Protein AF-A0A821Q634-F1 (afdb_monomer_lite)

Radius of gyration: 17.14 Å; chains: 1; bounding box: 45×30×44 Å

Structure (mmCIF, N/CA/C/O backbone):
data_AF-A0A821Q634-F1
#
_entry.id   AF-A0A821Q634-F1
#
loop_
_atom_site.group_PDB
_atom_site.id
_atom_site.type_symbol
_atom_site.label_atom_id
_atom_site.label_alt_id
_atom_site.label_comp_id
_atom_site.label_asym_id
_atom_site.label_entity_id
_atom_site.label_seq_id
_atom_site.pdbx_PDB_ins_code
_atom_site.Cartn_x
_atom_site.Cartn_y
_atom_site.Cartn_z
_atom_site.occupancy
_atom_site.B_iso_or_equiv
_atom_site.auth_seq_id
_atom_site.auth_comp_id
_atom_site.auth_asym_id
_atom_site.auth_atom_id
_atom_site.pdbx_PDB_model_num
ATOM 1 N N . MET A 1 1 ? -29.504 -16.460 2.092 1.00 61.47 1 MET A N 1
ATOM 2 C CA . MET A 1 1 ? -28.599 -15.781 3.039 1.00 61.47 1 MET A CA 1
ATOM 3 C C . MET A 1 1 ? -29.227 -15.931 4.411 1.00 61.47 1 MET A C 1
ATOM 5 O O . MET A 1 1 ? -30.429 -15.719 4.498 1.00 61.47 1 MET A O 1
ATOM 9 N N . ASP A 1 2 ? -28.487 -16.382 5.419 1.00 85.88 2 ASP A N 1
ATOM 10 C CA . ASP A 1 2 ? -29.019 -16.545 6.777 1.00 85.88 2 ASP A CA 1
ATOM 11 C C . ASP A 1 2 ? -29.231 -15.157 7.415 1.00 85.88 2 ASP A C 1
ATOM 13 O O . ASP A 1 2 ? -28.278 -14.393 7.562 1.00 85.88 2 ASP A O 1
ATOM 17 N N . GLU A 1 3 ? -30.479 -14.809 7.750 1.00 86.69 3 GLU A N 1
ATOM 18 C CA . GLU A 1 3 ? -30.829 -13.524 8.381 1.00 86.69 3 GLU A CA 1
ATOM 19 C C . GLU A 1 3 ? -30.129 -13.324 9.728 1.00 86.69 3 GLU A C 1
ATOM 21 O O . GLU A 1 3 ? -29.834 -12.193 10.116 1.00 86.69 3 GLU A O 1
ATOM 26 N N . ARG A 1 4 ? -29.813 -14.420 10.426 1.00 85.38 4 ARG A N 1
ATOM 27 C CA . ARG A 1 4 ? -29.098 -14.390 11.701 1.00 85.38 4 ARG A CA 1
ATOM 28 C C . ARG A 1 4 ? -27.649 -13.953 11.499 1.00 85.38 4 ARG A C 1
ATOM 30 O O . ARG A 1 4 ? -27.180 -13.061 12.197 1.00 85.38 4 ARG A O 1
ATOM 37 N N . LEU A 1 5 ? -26.997 -14.493 10.471 1.00 81.38 5 LEU A N 1
ATOM 38 C CA . LEU A 1 5 ? -25.626 -14.141 10.101 1.00 81.38 5 LEU A CA 1
ATOM 39 C C . LEU A 1 5 ? -25.530 -12.676 9.640 1.00 81.38 5 LEU A C 1
ATOM 41 O O . LEU A 1 5 ? -24.604 -11.961 10.010 1.00 81.38 5 LEU A O 1
ATOM 45 N N . LEU A 1 6 ? -26.532 -12.194 8.895 1.00 80.00 6 LEU A N 1
ATOM 46 C CA . LEU A 1 6 ? -26.608 -10.789 8.481 1.00 80.00 6 LEU A CA 1
ATOM 47 C C . LEU A 1 6 ? -26.799 -9.843 9.683 1.00 80.00 6 LEU A C 1
ATOM 49 O O . LEU A 1 6 ? -26.194 -8.774 9.739 1.00 80.00 6 LEU A O 1
ATOM 53 N N . SER A 1 7 ? -27.618 -10.242 10.661 1.00 89.94 7 SER A N 1
ATOM 54 C CA . SER A 1 7 ? -27.818 -9.489 11.904 1.00 89.94 7 SER A CA 1
ATOM 55 C C . SER A 1 7 ? -26.546 -9.415 12.750 1.00 89.94 7 SER A C 1
ATOM 57 O O . SER A 1 7 ? -26.261 -8.367 13.325 1.00 89.94 7 SER A O 1
ATOM 59 N N . GLU A 1 8 ? -25.782 -10.504 12.834 1.00 89.31 8 GLU A N 1
ATOM 60 C CA . GLU A 1 8 ? -24.503 -10.551 13.552 1.00 89.31 8 GLU A CA 1
ATOM 61 C C . GLU A 1 8 ? -23.458 -9.647 12.884 1.00 89.31 8 GLU A C 1
ATOM 63 O O . GLU A 1 8 ? -22.810 -8.847 13.558 1.00 89.31 8 GLU A O 1
ATOM 68 N N . MET A 1 9 ? -23.367 -9.679 11.551 1.00 78.00 9 MET A N 1
ATOM 69 C CA . MET A 1 9 ? -22.489 -8.781 10.793 1.00 78.00 9 MET A CA 1
ATOM 70 C C . MET A 1 9 ? -22.838 -7.302 11.013 1.00 78.00 9 MET A C 1
ATOM 72 O O . MET A 1 9 ? -21.942 -6.486 11.227 1.00 78.00 9 MET A O 1
ATOM 76 N N . HIS A 1 10 ? -24.127 -6.944 11.004 1.00 85.69 10 HIS A N 1
ATOM 77 C CA . HIS A 1 10 ? -24.558 -5.573 11.296 1.00 85.69 10 HIS A CA 1
ATOM 78 C C . HIS A 1 10 ? -24.267 -5.153 12.741 1.00 85.69 10 HIS A C 1
ATOM 80 O O . HIS A 1 10 ? -23.943 -3.992 12.976 1.00 85.69 10 HIS A O 1
ATOM 86 N N . ALA A 1 11 ? -24.345 -6.072 13.706 1.00 89.62 11 ALA A N 1
ATOM 87 C CA . ALA A 1 11 ? -24.036 -5.772 15.103 1.00 89.62 11 ALA A CA 1
ATOM 88 C C . ALA A 1 11 ? -22.546 -5.450 15.317 1.00 89.62 11 ALA A C 1
ATOM 90 O O . ALA A 1 11 ? -22.223 -4.591 16.134 1.00 89.62 11 ALA A O 1
ATOM 91 N N . MET A 1 12 ? -21.652 -6.086 14.553 1.00 85.00 12 MET A N 1
ATOM 92 C CA . MET A 1 12 ? -20.204 -5.826 14.585 1.00 85.00 12 MET A CA 1
ATOM 93 C C . MET A 1 12 ? -19.789 -4.609 13.745 1.00 85.00 12 MET A C 1
ATOM 95 O O . MET A 1 12 ? -18.694 -4.071 13.905 1.00 85.00 12 MET A O 1
ATOM 99 N N . GLN A 1 13 ? -20.654 -4.151 12.838 1.00 82.06 13 GLN A N 1
ATOM 100 C CA . GLN A 1 13 ? -20.344 -3.083 11.891 1.00 82.06 13 GLN A CA 1
ATOM 101 C C . GLN A 1 13 ? -19.879 -1.768 12.551 1.00 82.06 13 GLN A C 1
ATOM 103 O O . GLN A 1 13 ? -18.922 -1.192 12.038 1.00 82.06 13 GLN A O 1
ATOM 108 N N . PRO A 1 14 ? -20.473 -1.262 13.654 1.00 81.00 14 PRO A N 1
ATOM 109 C CA . PRO A 1 14 ? -20.031 -0.008 14.268 1.00 81.00 14 PRO A CA 1
ATOM 110 C C . PRO A 1 14 ? -18.607 -0.082 14.827 1.00 81.00 14 PRO A C 1
ATOM 112 O O . PRO A 1 14 ? -17.837 0.860 14.663 1.00 81.00 14 PRO A O 1
ATOM 115 N N . GLU A 1 15 ? -18.251 -1.209 15.441 1.00 80.75 15 GLU A N 1
ATOM 116 C CA . GLU A 1 15 ? -16.917 -1.463 15.988 1.00 80.75 15 GLU A CA 1
ATOM 117 C C . GLU A 1 15 ? -15.889 -1.606 14.864 1.00 80.75 15 GLU A C 1
ATOM 119 O O . GLU A 1 15 ? -14.877 -0.910 14.864 1.00 80.75 15 GLU A O 1
ATOM 124 N N . LEU A 1 16 ? -16.196 -2.407 13.838 1.00 75.56 16 LEU A N 1
ATOM 125 C CA . LEU A 1 16 ? -15.345 -2.547 12.654 1.00 75.56 16 LEU A CA 1
ATOM 126 C C . LEU A 1 16 ? -15.159 -1.212 11.918 1.00 75.56 16 LEU A C 1
ATOM 128 O O . LEU A 1 16 ? -14.085 -0.945 11.388 1.00 75.56 16 LEU A O 1
ATOM 132 N N . VAL A 1 17 ? -16.182 -0.352 11.894 1.00 68.62 17 VAL A N 1
ATOM 133 C CA . VAL A 1 17 ? -16.089 1.006 11.337 1.00 68.62 17 VAL A CA 1
ATOM 134 C C . VAL A 1 17 ? -15.208 1.908 12.203 1.00 68.62 17 VAL A C 1
ATOM 136 O O . VAL A 1 17 ? -14.432 2.677 11.642 1.00 68.62 17 VAL A O 1
ATOM 139 N N . ALA A 1 18 ? -15.306 1.826 13.532 1.00 72.38 18 ALA A N 1
ATOM 140 C CA . ALA A 1 18 ? -14.478 2.610 14.448 1.00 72.38 18 ALA A CA 1
ATOM 141 C C . ALA A 1 18 ? -12.998 2.219 14.342 1.00 72.38 18 ALA A C 1
ATOM 143 O O . ALA A 1 18 ? -12.171 3.078 14.057 1.00 72.38 18 ALA A O 1
ATOM 144 N N . ILE A 1 19 ? -12.709 0.919 14.434 1.00 65.75 19 ILE A N 1
ATOM 145 C CA . ILE A 1 19 ? -11.403 0.309 14.155 1.00 65.75 19 ILE A CA 1
ATOM 146 C C . ILE A 1 19 ? -10.861 0.797 12.814 1.00 65.75 19 ILE A C 1
ATOM 148 O O . ILE A 1 19 ? -9.735 1.255 12.704 1.00 65.75 19 ILE A O 1
ATOM 152 N N . ARG A 1 20 ? -11.683 0.737 11.765 1.00 66.19 20 ARG A N 1
ATOM 153 C CA . ARG A 1 20 ? -11.275 1.149 10.424 1.00 66.19 20 ARG A CA 1
ATOM 154 C C . ARG A 1 20 ? -10.953 2.642 10.343 1.00 66.19 20 ARG A C 1
ATOM 156 O O . ARG A 1 20 ? -10.087 3.017 9.562 1.00 66.19 20 ARG A O 1
ATOM 163 N N . HIS A 1 21 ? -11.687 3.508 11.035 1.00 65.12 21 HIS A N 1
ATOM 164 C CA . HIS A 1 21 ? -11.383 4.940 11.034 1.00 65.12 21 HIS A CA 1
ATOM 165 C C . HIS A 1 21 ? -10.087 5.249 11.779 1.00 65.12 21 HIS A C 1
ATOM 167 O O . HIS A 1 21 ? -9.363 6.130 11.328 1.00 65.12 21 HIS A O 1
ATOM 173 N N . ASP A 1 22 ? -9.799 4.509 12.847 1.00 66.56 22 ASP A N 1
ATOM 174 C CA . ASP A 1 22 ? -8.537 4.587 13.587 1.00 66.56 22 ASP A CA 1
ATOM 175 C C . ASP A 1 22 ? -7.369 4.158 12.678 1.00 66.56 22 ASP A C 1
ATOM 177 O O . ASP A 1 22 ? -6.499 4.973 12.366 1.00 66.56 22 ASP A O 1
ATOM 181 N N . ILE A 1 23 ? -7.501 2.982 12.037 1.00 63.81 23 ILE A N 1
ATOM 182 C CA . ILE A 1 23 ? -6.557 2.428 11.045 1.00 63.81 23 ILE A CA 1
ATOM 183 C C . ILE A 1 23 ? -6.155 3.453 9.976 1.00 63.81 23 ILE A C 1
ATOM 185 O O . ILE A 1 23 ? -4.998 3.534 9.564 1.00 63.81 23 ILE A O 1
ATOM 189 N N . HIS A 1 24 ? -7.122 4.216 9.469 1.00 63.59 24 HIS A N 1
ATOM 190 C CA . HIS A 1 24 ? -6.901 5.150 8.367 1.00 63.59 24 HIS A CA 1
ATOM 191 C C . HIS A 1 24 ? -6.559 6.573 8.806 1.00 63.59 24 HIS A C 1
ATOM 193 O O . HIS A 1 24 ? -6.277 7.404 7.942 1.00 63.59 24 HIS A O 1
ATOM 199 N N . ALA A 1 25 ? -6.584 6.878 10.104 1.00 68.19 25 ALA A N 1
ATOM 200 C CA . ALA A 1 25 ? -6.185 8.190 10.590 1.00 68.19 25 ALA A CA 1
ATOM 201 C C . ALA A 1 25 ? -4.670 8.404 10.454 1.00 68.19 25 ALA A C 1
ATOM 203 O O . ALA A 1 25 ? -4.246 9.544 10.259 1.00 68.19 25 ALA A O 1
ATOM 204 N N . HIS A 1 26 ? -3.877 7.323 10.518 1.00 69.81 26 HIS A N 1
ATOM 205 C CA . HIS A 1 26 ? -2.411 7.384 10.545 1.00 69.81 26 HIS A CA 1
ATOM 206 C C . HIS A 1 26 ? -1.689 6.265 9.755 1.00 69.81 26 HIS A C 1
ATOM 208 O O . HIS A 1 26 ? -0.736 5.664 10.264 1.00 69.81 26 HIS A O 1
ATOM 214 N N . PRO A 1 27 ? -2.080 5.967 8.502 1.00 69.19 27 PRO A N 1
ATOM 215 C CA . PRO A 1 27 ? -1.488 4.878 7.720 1.00 69.19 27 PRO A CA 1
ATOM 216 C C . PRO A 1 27 ? 0.024 5.054 7.492 1.00 69.19 27 PRO A C 1
ATOM 218 O O . PRO A 1 27 ? 0.764 4.076 7.394 1.00 69.19 27 PRO A O 1
ATOM 221 N N . GLU A 1 28 ? 0.519 6.290 7.464 1.00 72.38 28 GLU A N 1
ATOM 222 C CA . GLU A 1 28 ? 1.940 6.590 7.368 1.00 72.38 28 GLU A CA 1
ATOM 223 C C . GLU A 1 28 ? 2.737 6.136 8.597 1.00 72.38 28 GLU A C 1
ATOM 225 O O . GLU A 1 28 ? 3.903 5.796 8.437 1.00 72.38 28 GLU A O 1
ATOM 230 N N . LEU A 1 29 ? 2.155 6.073 9.801 1.00 74.69 29 LEU A N 1
ATOM 231 C CA . LEU A 1 29 ? 2.889 5.669 11.008 1.00 74.69 29 LEU A CA 1
ATOM 232 C C . LEU A 1 29 ? 3.256 4.182 10.975 1.00 74.69 29 LEU A C 1
ATOM 234 O O . LEU A 1 29 ? 4.418 3.838 11.190 1.00 74.69 29 LEU A O 1
ATOM 238 N N . ALA A 1 30 ? 2.310 3.310 10.618 1.00 80.00 30 ALA A N 1
ATOM 239 C CA . ALA A 1 30 ? 2.582 1.884 10.431 1.00 80.00 30 ALA A CA 1
ATOM 240 C C . ALA A 1 30 ? 3.655 1.645 9.354 1.00 80.00 30 ALA A C 1
ATOM 242 O O . ALA A 1 30 ? 4.545 0.811 9.522 1.00 80.00 30 ALA A O 1
ATOM 243 N N . MET A 1 31 ? 3.622 2.427 8.272 1.00 81.50 31 MET A N 1
ATOM 244 C CA . MET A 1 31 ? 4.624 2.367 7.207 1.00 81.50 31 MET A CA 1
ATOM 245 C C . MET A 1 31 ? 6.001 2.862 7.689 1.00 81.50 31 MET A C 1
ATOM 247 O O . MET A 1 31 ? 7.020 2.244 7.387 1.00 81.50 31 MET A O 1
ATOM 251 N N . GLN A 1 32 ? 6.047 3.946 8.470 1.00 84.12 32 GLN A N 1
ATOM 252 C CA . GLN A 1 32 ? 7.282 4.515 9.021 1.00 84.12 32 GLN A CA 1
ATOM 253 C C . GLN A 1 32 ? 7.954 3.583 10.031 1.00 84.12 32 GLN A C 1
ATOM 255 O O . GLN A 1 32 ? 9.180 3.539 10.079 1.00 84.12 32 GLN A O 1
ATOM 260 N N . GLU A 1 33 ? 7.194 2.823 10.819 1.00 80.50 33 GLU A N 1
ATOM 261 C CA . GLU A 1 33 ? 7.766 1.826 11.732 1.00 80.50 33 GLU A CA 1
ATOM 262 C C . GLU A 1 33 ? 8.438 0.668 10.988 1.00 80.50 33 GLU A C 1
ATOM 264 O O . GLU A 1 33 ? 9.483 0.180 11.415 1.00 80.50 33 GLU A O 1
ATOM 269 N N . VAL A 1 34 ? 7.853 0.242 9.866 1.00 84.88 34 VAL A N 1
ATOM 270 C CA . VAL A 1 34 ? 8.358 -0.889 9.076 1.00 84.88 34 VAL A CA 1
ATOM 271 C C . VAL A 1 34 ? 9.513 -0.466 8.167 1.00 84.88 34 VAL A C 1
ATOM 273 O O . VAL A 1 34 ? 10.465 -1.226 7.994 1.00 84.88 34 VAL A O 1
ATOM 276 N N . LEU A 1 35 ? 9.435 0.730 7.576 1.00 85.81 35 LEU A N 1
ATOM 277 C CA . LEU A 1 35 ? 10.361 1.183 6.532 1.00 85.81 35 LEU A CA 1
ATOM 278 C C . LEU A 1 35 ? 11.350 2.250 6.991 1.00 85.81 35 LEU A C 1
ATOM 280 O O . LEU A 1 35 ? 12.326 2.487 6.291 1.00 85.81 35 LEU A O 1
ATOM 284 N N . GLY A 1 36 ? 11.129 2.898 8.131 1.00 88.25 36 GLY A N 1
ATOM 285 C CA . GLY A 1 36 ? 11.825 4.133 8.483 1.00 88.25 36 GLY A CA 1
ATOM 286 C C . GLY A 1 36 ? 11.192 5.349 7.803 1.00 88.25 36 GLY A C 1
ATOM 287 O O . GLY A 1 36 ? 10.672 5.286 6.686 1.00 88.25 36 GLY A O 1
ATOM 288 N N . LYS A 1 37 ? 11.221 6.492 8.492 1.00 87.06 37 LYS A N 1
ATOM 289 C CA . LYS A 1 37 ? 10.537 7.719 8.057 1.00 87.06 37 LYS A CA 1
ATOM 290 C C . LYS A 1 37 ? 11.037 8.256 6.720 1.00 87.06 37 LYS A C 1
ATOM 292 O O . LYS A 1 37 ? 10.272 8.831 5.956 1.00 87.06 37 LYS A O 1
ATOM 297 N N . GLU A 1 38 ? 12.314 8.072 6.443 1.00 90.75 38 GLU A N 1
ATOM 298 C CA . GLU A 1 38 ? 12.985 8.477 5.215 1.00 90.75 38 GLU A CA 1
ATOM 299 C C . GLU A 1 38 ? 12.528 7.701 3.973 1.00 90.75 38 GLU A C 1
ATOM 301 O O . GLU A 1 38 ? 12.717 8.188 2.861 1.00 90.75 38 GLU A O 1
ATOM 306 N N . ASN A 1 39 ? 11.909 6.531 4.156 1.00 89.19 39 ASN A N 1
ATOM 307 C CA . ASN A 1 39 ? 11.438 5.664 3.075 1.00 89.19 39 ASN A CA 1
ATOM 308 C C . ASN A 1 39 ? 9.922 5.780 2.836 1.00 89.19 39 ASN A C 1
ATOM 310 O O . ASN A 1 39 ? 9.356 4.999 2.071 1.00 89.19 39 ASN A O 1
ATOM 314 N N . VAL A 1 40 ? 9.262 6.752 3.477 1.00 89.00 40 VAL A N 1
ATOM 315 C CA . VAL A 1 40 ? 7.827 7.018 3.332 1.00 89.00 40 VAL A CA 1
ATOM 316 C C . VAL A 1 40 ? 7.620 8.432 2.802 1.00 89.00 40 VAL A C 1
ATOM 318 O O . VAL A 1 40 ? 7.947 9.414 3.468 1.00 89.00 40 VAL A O 1
ATOM 321 N N . ASP A 1 41 ? 7.033 8.537 1.611 1.00 86.88 41 ASP A N 1
ATOM 322 C CA . ASP A 1 41 ? 6.574 9.808 1.054 1.00 86.88 41 ASP A CA 1
ATOM 323 C C . ASP A 1 41 ? 5.074 9.970 1.321 1.00 86.88 41 ASP A C 1
ATOM 325 O O . ASP A 1 41 ? 4.247 9.231 0.787 1.00 86.88 41 ASP A O 1
ATOM 329 N N . GLY A 1 42 ? 4.720 10.939 2.168 1.00 81.12 42 GLY A N 1
ATOM 330 C CA . GLY A 1 42 ? 3.325 11.269 2.472 1.00 81.12 42 GLY A CA 1
ATOM 331 C C . GLY A 1 42 ? 2.602 11.992 1.330 1.00 81.12 42 GLY A C 1
ATOM 332 O O . GLY A 1 42 ? 1.407 12.263 1.437 1.00 81.12 42 GLY A O 1
ATOM 333 N N . TYR A 1 43 ? 3.304 12.333 0.248 1.00 81.56 43 TYR A N 1
ATOM 334 C CA . TYR A 1 43 ? 2.736 12.981 -0.921 1.00 81.56 43 TYR A CA 1
ATOM 335 C C . TYR A 1 43 ? 2.812 12.069 -2.147 1.00 81.56 43 TYR A C 1
ATOM 337 O O . TYR A 1 43 ? 3.844 11.925 -2.797 1.00 81.56 43 TYR A O 1
ATOM 345 N N . ILE A 1 44 ? 1.667 11.514 -2.539 1.00 74.56 44 ILE A N 1
ATOM 346 C CA . ILE A 1 44 ? 1.532 10.847 -3.834 1.00 74.56 44 ILE A CA 1
ATOM 347 C C . ILE A 1 44 ? 1.049 11.880 -4.850 1.00 74.56 44 ILE A C 1
ATOM 349 O O . ILE A 1 44 ? -0.015 12.485 -4.693 1.00 74.56 44 ILE A O 1
ATOM 353 N N . LYS A 1 45 ? 1.820 12.078 -5.927 1.00 80.00 45 LYS A N 1
ATOM 354 C CA . LYS A 1 45 ? 1.377 12.903 -7.057 1.00 80.00 45 LYS A CA 1
ATOM 355 C C . LYS A 1 45 ? 0.057 12.335 -7.602 1.00 80.00 45 LYS A C 1
ATOM 357 O O . LYS A 1 45 ? 0.038 11.153 -7.948 1.00 80.00 45 LYS A O 1
ATOM 362 N N . PRO A 1 46 ? -1.006 13.149 -7.761 1.00 80.38 46 PRO A N 1
ATOM 363 C CA . PRO A 1 46 ? -2.266 12.674 -8.316 1.00 80.38 46 PRO A CA 1
ATOM 364 C C . PRO A 1 46 ? -2.063 11.982 -9.666 1.00 80.38 46 PRO A C 1
ATOM 366 O O . PRO A 1 46 ? -1.430 12.529 -10.576 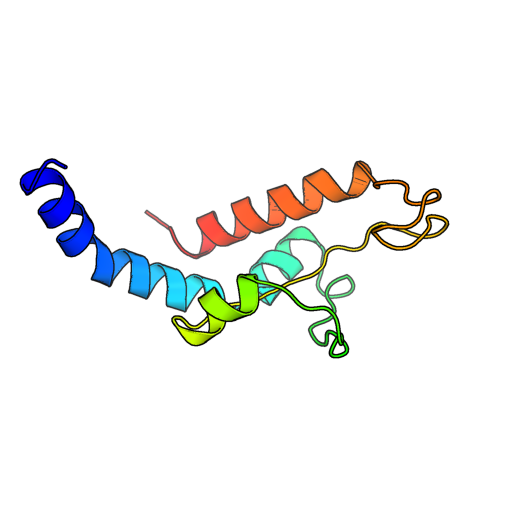1.00 80.38 46 PRO A O 1
ATOM 369 N N . LEU A 1 47 ? -2.596 10.770 -9.774 1.00 80.31 47 LEU A N 1
ATOM 370 C CA . LEU A 1 47 ? -2.575 9.968 -10.989 1.00 80.31 47 LEU A CA 1
ATOM 371 C C . LEU A 1 47 ? -3.898 10.155 -11.730 1.00 80.31 47 LEU A C 1
ATOM 373 O O . LEU A 1 47 ? -4.952 10.295 -11.121 1.00 80.31 47 LEU A O 1
ATOM 377 N N . THR A 1 48 ? -3.850 10.124 -13.058 1.00 83.19 48 THR A N 1
ATOM 378 C CA . THR A 1 48 ? -5.052 10.121 -13.908 1.00 83.19 48 THR A CA 1
ATOM 379 C C . THR A 1 48 ? -5.541 8.702 -14.210 1.00 83.19 48 THR A C 1
ATOM 381 O O . THR A 1 48 ? -6.321 8.507 -15.139 1.00 83.19 48 THR A O 1
ATOM 384 N N . ALA A 1 49 ? -5.022 7.699 -13.497 1.00 80.00 49 ALA A N 1
ATOM 385 C CA . ALA A 1 49 ? -5.472 6.320 -13.617 1.00 80.00 49 ALA A CA 1
ATOM 386 C C . ALA A 1 49 ? -6.867 6.183 -12.991 1.00 80.00 49 ALA A C 1
ATOM 388 O O . ALA A 1 49 ? -7.133 6.766 -11.942 1.00 80.00 49 ALA A O 1
ATOM 389 N N . GLY A 1 50 ? -7.752 5.425 -13.641 1.00 84.06 50 GLY A N 1
ATOM 390 C CA . GLY A 1 50 ? -8.998 4.992 -13.016 1.00 84.06 50 GLY A CA 1
ATOM 391 C C . GLY A 1 50 ? -8.696 3.848 -12.054 1.00 84.06 50 GLY A C 1
ATOM 392 O O . GLY A 1 50 ? -8.120 2.850 -12.475 1.00 84.06 50 GLY A O 1
ATOM 393 N N . GLU A 1 51 ? -9.060 4.015 -10.788 1.00 88.56 51 GLU A N 1
ATOM 394 C CA . GLU A 1 51 ? -8.836 3.051 -9.709 1.00 88.56 51 GLU A CA 1
ATOM 395 C C . GLU A 1 51 ? -10.175 2.820 -9.003 1.00 88.56 51 GLU A C 1
ATOM 397 O O . GLU A 1 51 ? -10.792 3.774 -8.524 1.00 88.56 51 GLU A O 1
ATOM 402 N N . ASP A 1 52 ? -10.65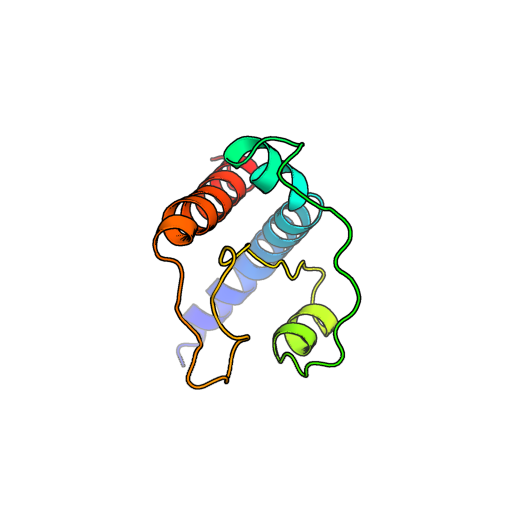8 1.578 -8.982 1.00 92.38 52 ASP A N 1
ATOM 403 C CA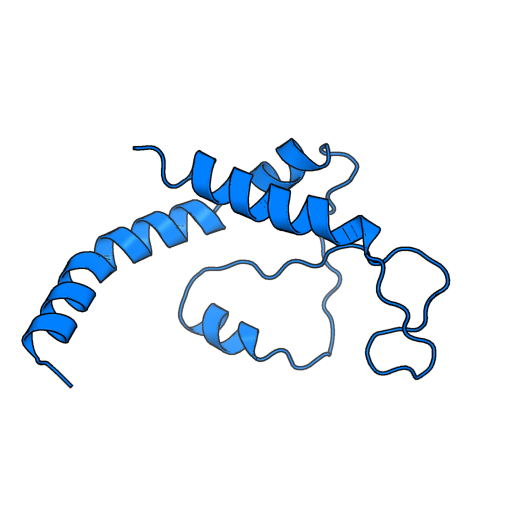 . ASP A 1 52 ? -11.984 1.262 -8.444 1.00 92.38 52 ASP A CA 1
ATOM 404 C C . ASP A 1 52 ? -12.021 1.321 -6.911 1.00 92.38 52 ASP A C 1
ATOM 406 O O . ASP A 1 52 ? -13.088 1.548 -6.334 1.00 92.38 52 ASP A O 1
ATOM 410 N N . PHE A 1 53 ? -10.855 1.280 -6.253 1.00 89.06 53 PHE A N 1
ATOM 411 C CA . PHE A 1 53 ? -10.726 1.592 -4.832 1.00 89.06 53 PHE A CA 1
ATOM 412 C C . PHE A 1 53 ? -11.249 2.998 -4.487 1.00 89.06 53 PHE A C 1
ATOM 414 O O . PHE A 1 53 ? -11.687 3.233 -3.360 1.00 89.06 53 PHE A O 1
ATOM 421 N N . ALA A 1 54 ? -11.285 3.927 -5.453 1.00 87.88 54 ALA A N 1
ATOM 422 C CA . ALA A 1 54 ? -11.879 5.248 -5.257 1.00 87.88 54 ALA A CA 1
ATOM 423 C C . ALA A 1 54 ? -13.348 5.169 -4.807 1.00 87.88 54 ALA A C 1
ATOM 425 O O . ALA A 1 54 ? -13.740 5.925 -3.923 1.00 87.88 54 ALA A O 1
ATOM 426 N N . TYR A 1 55 ? -14.131 4.206 -5.309 1.00 90.50 55 TYR A N 1
ATOM 427 C CA . TYR A 1 55 ? -15.520 4.013 -4.873 1.00 90.50 55 TYR A CA 1
ATOM 428 C C . TYR A 1 55 ? -15.622 3.589 -3.402 1.00 90.50 55 TYR A C 1
ATOM 430 O O . TYR A 1 55 ? -16.560 3.960 -2.703 1.00 90.50 55 TYR A O 1
ATOM 438 N N . PHE A 1 56 ? -14.636 2.851 -2.889 1.00 89.19 56 PHE A N 1
ATOM 439 C CA . PHE A 1 56 ? -14.583 2.515 -1.465 1.00 89.19 56 PHE A CA 1
ATOM 440 C C . PHE A 1 56 ? -14.262 3.750 -0.617 1.00 89.19 56 PHE A C 1
ATOM 442 O O . PHE A 1 56 ? -14.789 3.888 0.489 1.00 89.19 56 PHE A O 1
ATOM 449 N N . LEU A 1 57 ? -13.416 4.645 -1.136 1.00 85.88 57 LEU A N 1
ATOM 450 C CA . LEU A 1 57 ? -13.050 5.900 -0.479 1.00 85.88 57 LEU A CA 1
ATOM 451 C C . LEU A 1 57 ? -14.171 6.949 -0.515 1.00 85.88 57 LEU A C 1
ATOM 453 O O . LEU A 1 57 ? -14.235 7.776 0.393 1.00 85.88 57 LEU A O 1
ATOM 457 N N . GLU A 1 58 ? -15.070 6.896 -1.502 1.00 87.06 58 GLU A N 1
ATOM 458 C CA . GLU A 1 58 ? -16.299 7.705 -1.529 1.00 87.06 58 GLU A CA 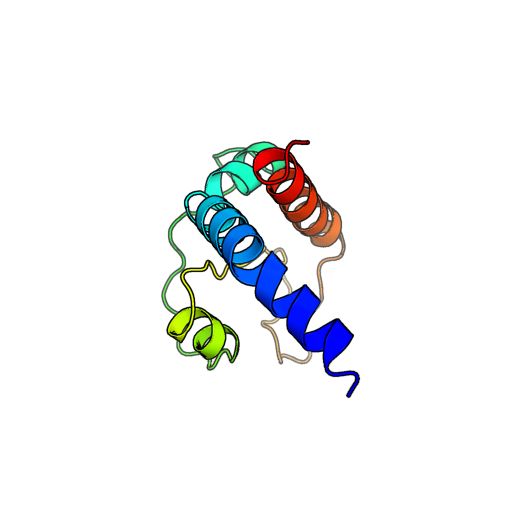1
ATOM 459 C C . GLU A 1 58 ? -17.239 7.344 -0.372 1.00 87.06 58 GLU A C 1
ATOM 461 O O . GLU A 1 58 ? -17.796 8.224 0.284 1.00 87.06 58 GLU A O 1
ATOM 466 N N . GLU A 1 59 ? -17.379 6.051 -0.081 1.00 89.00 59 GLU A N 1
ATOM 467 C CA . GLU A 1 59 ? -18.284 5.570 0.964 1.00 89.00 59 GLU A CA 1
ATOM 468 C C . GLU A 1 59 ? -17.695 5.703 2.367 1.00 89.00 59 GLU A C 1
ATOM 470 O O . GLU A 1 59 ? -18.419 5.808 3.367 1.00 89.00 59 GLU A O 1
ATOM 475 N N . LYS A 1 60 ? -16.368 5.610 2.477 1.00 81.88 60 LYS A N 1
ATOM 476 C CA . LYS A 1 60 ? -15.721 5.402 3.761 1.00 81.88 60 LYS A CA 1
ATOM 477 C C . LYS A 1 60 ? -14.303 6.008 3.814 1.00 81.88 60 LYS A C 1
ATOM 479 O O . LYS A 1 60 ? -13.463 5.626 3.002 1.00 81.88 60 LYS A O 1
ATOM 484 N N . PRO A 1 61 ? -13.945 6.802 4.850 1.00 80.06 61 PRO A N 1
ATOM 485 C CA . PRO A 1 61 ? -12.600 7.373 5.017 1.00 80.06 61 PRO A CA 1
ATOM 486 C C . PRO A 1 61 ? -11.514 6.304 4.967 1.00 80.06 61 PRO A C 1
ATOM 488 O O . PRO A 1 61 ? -11.564 5.364 5.754 1.00 80.06 61 PRO A O 1
ATOM 491 N N . GLY A 1 62 ? -10.574 6.405 4.040 1.00 82.12 62 GLY A N 1
ATOM 492 C CA . GLY A 1 62 ? -9.532 5.405 3.855 1.00 82.12 62 GLY A CA 1
ATOM 493 C C . GLY A 1 62 ? -8.292 5.995 3.209 1.00 82.12 62 GLY A C 1
ATOM 494 O O . GLY A 1 62 ? -8.266 7.179 2.875 1.00 82.12 62 GLY A O 1
ATOM 495 N N . ALA A 1 63 ? -7.281 5.158 3.011 1.00 84.50 63 ALA A N 1
ATOM 496 C CA . ALA A 1 63 ? -6.048 5.548 2.349 1.00 84.50 63 ALA A CA 1
ATOM 497 C C . ALA A 1 63 ? -5.732 4.582 1.210 1.00 84.50 63 ALA A C 1
ATOM 499 O O . ALA A 1 63 ? -5.886 3.370 1.349 1.00 84.50 63 ALA A O 1
ATOM 500 N N . TYR A 1 64 ? -5.282 5.135 0.088 1.00 85.31 64 TYR A N 1
ATOM 501 C CA . TYR A 1 64 ? -4.705 4.375 -1.012 1.00 85.31 64 TYR A CA 1
ATOM 502 C C . TYR A 1 64 ? -3.220 4.701 -1.081 1.00 85.31 64 TYR A C 1
ATOM 504 O O . TYR A 1 64 ? -2.841 5.872 -1.134 1.00 85.31 64 TYR A O 1
ATOM 512 N N . MET A 1 65 ? -2.382 3.671 -1.061 1.00 86.50 65 MET A N 1
ATOM 513 C CA . MET A 1 65 ? -0.937 3.824 -0.964 1.00 86.50 65 MET A CA 1
ATOM 514 C C . MET A 1 65 ? -0.233 2.981 -2.016 1.00 86.50 65 MET A C 1
ATOM 516 O O . MET A 1 65 ? -0.646 1.863 -2.316 1.00 86.50 65 MET A O 1
ATOM 520 N N . GLY A 1 66 ? 0.856 3.524 -2.553 1.00 88.88 66 GLY A N 1
ATOM 521 C CA . GLY A 1 66 ? 1.754 2.798 -3.442 1.00 88.88 66 GLY A CA 1
ATOM 522 C C . GLY A 1 66 ? 2.940 2.211 -2.684 1.00 88.88 66 GLY A C 1
ATOM 523 O O . GLY A 1 66 ? 3.406 2.782 -1.700 1.00 88.88 66 GLY A O 1
ATOM 524 N N . ILE A 1 67 ? 3.470 1.103 -3.196 1.00 90.00 67 ILE A N 1
ATOM 525 C CA . ILE A 1 67 ? 4.775 0.569 -2.807 1.00 90.00 67 ILE A CA 1
ATOM 526 C C . ILE A 1 67 ? 5.733 0.664 -3.994 1.00 90.00 67 ILE A C 1
ATOM 528 O O . ILE A 1 67 ? 5.360 0.407 -5.140 1.00 90.00 67 ILE A O 1
ATOM 532 N N . GLY A 1 68 ? 6.976 1.065 -3.729 1.00 89.75 68 GLY A N 1
ATOM 533 C CA . GLY A 1 68 ? 7.999 1.146 -4.764 1.00 89.75 68 GLY A CA 1
ATOM 534 C C . GLY A 1 68 ? 8.319 -0.234 -5.344 1.00 89.75 68 GLY A C 1
ATOM 535 O O . GLY A 1 68 ? 8.713 -1.139 -4.617 1.00 89.75 68 GLY A O 1
ATOM 536 N N . ASN A 1 69 ? 8.220 -0.377 -6.668 1.00 92.31 69 ASN A N 1
ATOM 537 C CA . ASN A 1 69 ? 8.561 -1.609 -7.393 1.00 92.31 69 ASN A CA 1
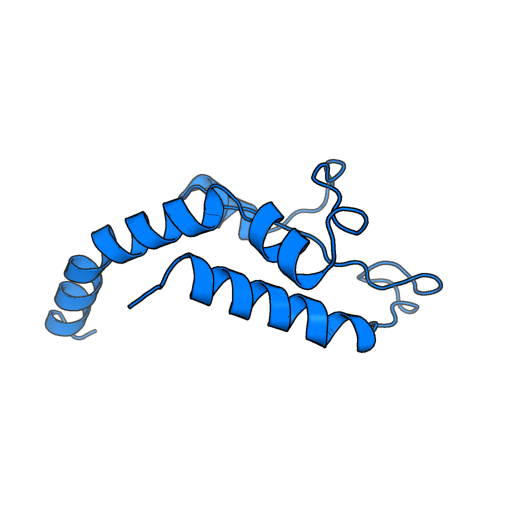ATOM 538 C C . ASN A 1 69 ? 10.025 -1.620 -7.900 1.00 92.31 69 ASN A C 1
ATOM 540 O O . ASN A 1 69 ? 10.392 -2.411 -8.761 1.00 92.31 69 ASN A O 1
ATOM 544 N N . GLY A 1 70 ? 10.879 -0.728 -7.389 1.00 89.19 70 GLY A N 1
ATOM 545 C CA . GLY A 1 70 ? 12.268 -0.587 -7.836 1.00 89.19 70 GLY A CA 1
ATOM 546 C C . GLY A 1 70 ? 12.431 0.138 -9.180 1.00 89.19 70 GLY A C 1
ATOM 547 O O . GLY A 1 70 ? 11.488 0.704 -9.734 1.00 89.19 70 GLY A O 1
ATOM 548 N N . ILE A 1 71 ? 13.667 0.156 -9.682 1.00 87.69 71 ILE A N 1
ATOM 549 C CA . ILE A 1 71 ? 14.061 0.818 -10.935 1.00 87.69 71 ILE A CA 1
ATOM 550 C C . ILE A 1 71 ? 14.367 -0.216 -12.027 1.00 87.69 71 ILE A C 1
ATOM 552 O O . ILE A 1 71 ? 14.813 -1.320 -11.735 1.00 87.69 71 ILE A O 1
ATOM 556 N N . GLY A 1 72 ? 14.179 0.155 -13.296 1.00 82.88 72 GLY A N 1
ATOM 557 C CA . GLY A 1 72 ? 14.598 -0.660 -14.448 1.00 82.88 72 GLY A CA 1
ATOM 558 C C . GLY A 1 72 ? 13.515 -1.541 -15.084 1.00 82.88 72 GLY A C 1
ATOM 559 O O . GLY A 1 72 ? 13.758 -2.094 -16.154 1.00 82.88 72 GLY A O 1
ATOM 560 N N . GLY A 1 73 ? 12.321 -1.629 -14.491 1.00 86.00 73 GLY A N 1
ATOM 561 C CA . GLY A 1 73 ? 11.135 -2.235 -15.109 1.00 86.00 73 GLY A CA 1
ATOM 562 C C . GLY A 1 73 ? 10.269 -1.220 -15.865 1.00 86.00 73 GLY A C 1
ATOM 563 O O . GLY A 1 73 ? 10.337 -0.014 -15.621 1.00 86.00 73 GLY A O 1
ATOM 564 N N . GLY A 1 74 ? 9.433 -1.707 -16.786 1.00 88.94 74 GLY A N 1
ATOM 565 C CA . GLY A 1 74 ? 8.345 -0.911 -17.361 1.00 88.94 74 GLY A CA 1
ATOM 566 C C . GLY A 1 74 ? 7.254 -0.600 -16.331 1.00 88.94 74 GLY A C 1
ATOM 567 O O . GLY A 1 74 ? 7.178 -1.238 -15.285 1.00 88.94 74 GLY A O 1
ATOM 568 N N . SER A 1 75 ? 6.386 0.369 -16.629 1.00 88.94 75 SER A N 1
ATOM 569 C CA . SER A 1 75 ? 5.181 0.623 -15.827 1.00 88.94 75 SER A CA 1
ATOM 570 C C . SER A 1 75 ? 4.217 -0.565 -15.873 1.00 88.94 75 SER A C 1
ATOM 572 O O . SER A 1 75 ? 4.279 -1.383 -16.794 1.00 88.94 75 SER A O 1
ATOM 574 N N . ALA A 1 76 ? 3.286 -0.633 -14.917 1.00 88.44 76 ALA A N 1
ATOM 575 C CA . ALA A 1 76 ? 2.164 -1.564 -15.000 1.00 88.44 76 ALA A CA 1
ATOM 576 C C . ALA A 1 76 ? 1.504 -1.481 -16.392 1.00 88.44 76 ALA A C 1
ATOM 578 O O . ALA A 1 76 ? 1.409 -0.400 -16.975 1.00 88.44 76 ALA A O 1
ATOM 579 N N . HIS A 1 77 ? 1.087 -2.632 -16.926 1.00 91.19 77 HIS A N 1
ATOM 580 C CA . HIS A 1 77 ? 0.570 -2.830 -18.293 1.00 91.19 77 HIS A CA 1
ATOM 581 C C . HIS A 1 77 ? 1.597 -2.807 -19.437 1.00 91.19 77 HIS A C 1
ATOM 583 O O . HIS A 1 77 ? 1.236 -3.131 -20.569 1.00 91.19 77 HIS A O 1
ATOM 589 N N . ALA A 1 78 ? 2.870 -2.490 -19.188 1.00 94.06 78 ALA A N 1
ATOM 590 C CA . ALA A 1 78 ? 3.910 -2.651 -20.201 1.00 94.06 78 ALA A CA 1
ATOM 591 C C . ALA A 1 78 ? 4.349 -4.127 -20.319 1.00 94.06 78 ALA A C 1
ATOM 593 O O . ALA A 1 78 ? 4.455 -4.812 -19.303 1.00 94.06 78 ALA A O 1
ATOM 594 N N . PRO A 1 79 ? 4.712 -4.625 -21.520 1.00 96.38 79 PRO A N 1
ATOM 595 C CA . PRO A 1 79 ? 5.298 -5.964 -21.676 1.00 96.38 79 PRO A CA 1
ATOM 596 C C . PRO A 1 79 ? 6.680 -6.090 -21.015 1.00 96.38 79 PRO A C 1
ATOM 598 O O . PRO A 1 79 ? 7.181 -7.192 -20.824 1.00 96.38 79 PRO A O 1
ATOM 601 N N . THR A 1 80 ? 7.301 -4.958 -20.682 1.00 95.81 80 THR A N 1
ATOM 602 C CA . THR A 1 80 ? 8.560 -4.862 -19.937 1.00 95.81 80 THR A CA 1
ATOM 603 C C . THR A 1 80 ? 8.346 -4.711 -18.430 1.00 95.81 80 THR A C 1
ATOM 605 O O . THR A 1 80 ? 9.311 -4.463 -17.707 1.00 95.81 80 THR A O 1
ATOM 608 N N . PHE A 1 81 ? 7.104 -4.803 -17.939 1.00 95.12 81 PHE A N 1
ATOM 609 C CA . PHE A 1 81 ? 6.831 -4.805 -16.506 1.00 95.12 81 PHE A CA 1
ATOM 610 C C . PHE A 1 81 ? 7.471 -6.033 -15.857 1.00 95.12 81 PHE A C 1
ATOM 612 O O . PHE A 1 81 ? 7.263 -7.164 -16.296 1.00 95.12 81 PHE A O 1
ATOM 619 N N . ILE A 1 82 ? 8.239 -5.795 -14.799 1.00 93.69 82 ILE A N 1
ATOM 620 C CA . ILE A 1 82 ? 8.851 -6.831 -13.971 1.00 93.69 82 ILE A CA 1
ATOM 621 C C . ILE A 1 82 ? 8.457 -6.508 -12.537 1.00 93.69 82 ILE A C 1
ATOM 623 O O . ILE A 1 82 ? 8.748 -5.416 -12.049 1.00 93.69 82 ILE A O 1
ATOM 627 N N . PHE A 1 83 ? 7.763 -7.435 -11.884 1.00 93.75 83 PHE A N 1
ATOM 628 C CA . PHE A 1 83 ? 7.395 -7.287 -10.482 1.00 93.75 83 PHE A CA 1
ATOM 629 C C . PHE A 1 83 ? 8.630 -7.484 -9.598 1.00 93.75 83 PHE A C 1
ATOM 631 O O . PHE A 1 83 ? 9.415 -8.401 -9.834 1.00 93.75 83 PHE A O 1
ATOM 638 N N . ASN A 1 84 ? 8.810 -6.624 -8.598 1.00 94.62 84 ASN A N 1
ATOM 639 C CA . ASN A 1 84 ? 9.904 -6.750 -7.647 1.00 94.62 84 ASN A CA 1
ATOM 640 C C . ASN A 1 84 ? 9.458 -7.554 -6.420 1.00 94.62 84 ASN A C 1
ATOM 642 O O . ASN A 1 84 ? 8.878 -6.991 -5.495 1.00 94.62 84 ASN A O 1
ATOM 646 N N . ASP A 1 85 ? 9.773 -8.848 -6.368 1.00 95.19 85 ASP A N 1
ATOM 647 C CA . ASP A 1 85 ? 9.424 -9.700 -5.221 1.00 95.19 85 ASP A CA 1
ATOM 648 C C . ASP A 1 85 ? 10.040 -9.218 -3.896 1.00 95.19 85 ASP A C 1
ATOM 650 O O . ASP A 1 85 ? 9.486 -9.470 -2.824 1.00 95.19 85 ASP A O 1
ATOM 654 N N . GLU A 1 86 ? 11.138 -8.454 -3.945 1.00 94.12 86 GLU A N 1
ATOM 655 C CA . GLU A 1 86 ? 11.751 -7.857 -2.753 1.00 94.12 86 GLU A CA 1
ATOM 656 C C . GLU A 1 86 ? 10.832 -6.829 -2.075 1.00 94.12 86 GLU A C 1
ATOM 658 O O . GLU A 1 86 ? 11.048 -6.504 -0.909 1.00 94.12 86 GLU A O 1
ATOM 663 N N . CYS A 1 87 ? 9.785 -6.335 -2.758 1.00 92.50 87 CYS A N 1
ATOM 664 C CA . CYS A 1 87 ? 8.818 -5.422 -2.151 1.00 92.50 87 CYS A CA 1
ATOM 665 C C . CYS A 1 87 ? 7.758 -6.128 -1.282 1.00 92.50 87 CYS A C 1
ATOM 667 O O . CYS A 1 87 ? 7.145 -5.496 -0.420 1.00 92.50 87 CYS A O 1
ATOM 669 N N . ILE A 1 88 ? 7.561 -7.442 -1.448 1.00 94.56 88 ILE A N 1
ATOM 670 C CA . ILE A 1 88 ? 6.505 -8.201 -0.756 1.00 94.56 88 ILE A CA 1
ATOM 671 C C . ILE A 1 88 ? 6.623 -8.119 0.776 1.00 94.56 88 ILE A C 1
ATOM 673 O O . ILE A 1 88 ? 5.612 -7.822 1.421 1.00 94.56 88 ILE A O 1
ATOM 677 N N . PRO A 1 89 ? 7.803 -8.340 1.399 1.00 93.69 89 PRO A N 1
ATOM 678 C CA . PRO A 1 89 ? 7.919 -8.322 2.858 1.00 93.69 89 PRO A CA 1
ATOM 679 C C . PRO A 1 89 ? 7.520 -6.980 3.477 1.00 93.69 89 PRO A C 1
ATOM 681 O O . PRO A 1 89 ? 6.977 -6.954 4.577 1.00 93.69 89 PRO A O 1
ATOM 684 N N . PHE A 1 90 ? 7.737 -5.875 2.763 1.00 91.94 90 PHE A N 1
ATOM 685 C CA . PHE A 1 90 ? 7.365 -4.535 3.209 1.00 91.94 90 PHE A CA 1
ATOM 686 C C . PHE A 1 90 ? 5.850 -4.324 3.192 1.00 91.94 90 PHE A C 1
ATOM 688 O O . PHE A 1 90 ? 5.294 -3.827 4.168 1.00 91.94 90 PHE A O 1
ATOM 695 N N . GLY A 1 91 ? 5.167 -4.765 2.129 1.00 91.88 91 GLY A N 1
ATOM 696 C CA . GLY A 1 91 ? 3.704 -4.722 2.065 1.00 91.88 91 GLY A CA 1
ATOM 697 C C . GLY A 1 91 ? 3.048 -5.591 3.144 1.00 91.88 91 GLY A C 1
ATOM 698 O O . GLY A 1 91 ? 2.100 -5.163 3.798 1.00 91.88 91 GLY A O 1
ATOM 699 N N . VAL A 1 92 ? 3.588 -6.791 3.385 1.00 94.75 92 VAL A N 1
ATOM 700 C CA . VAL A 1 92 ? 3.133 -7.672 4.476 1.00 94.75 92 VAL A CA 1
ATOM 701 C C . VAL A 1 92 ? 3.398 -7.035 5.841 1.00 94.75 92 VAL A C 1
ATOM 703 O O . VAL A 1 92 ? 2.507 -7.010 6.688 1.00 94.75 92 VAL A O 1
ATOM 706 N N . GLY A 1 93 ? 4.601 -6.496 6.050 1.00 92.06 93 GLY A N 1
ATOM 707 C CA . GLY A 1 93 ? 4.990 -5.828 7.288 1.00 92.06 93 GLY A CA 1
ATOM 708 C C . GLY A 1 93 ? 4.090 -4.642 7.619 1.00 92.06 93 GLY A C 1
ATOM 709 O O . GLY A 1 93 ? 3.673 -4.515 8.768 1.00 92.06 93 GLY A O 1
ATOM 710 N N . TYR A 1 94 ? 3.724 -3.835 6.618 1.00 90.12 94 TYR A N 1
ATOM 711 C CA . TYR A 1 94 ? 2.763 -2.745 6.781 1.00 90.12 94 TYR A CA 1
ATOM 712 C C . TYR A 1 94 ? 1.432 -3.245 7.352 1.00 90.12 94 TYR A C 1
ATOM 714 O O . TYR A 1 94 ? 0.998 -2.754 8.390 1.00 90.12 94 TYR A O 1
ATOM 722 N N . TRP A 1 95 ? 0.811 -4.256 6.733 1.00 90.19 95 TRP A N 1
ATOM 723 C CA . TRP A 1 95 ? -0.476 -4.779 7.205 1.00 90.19 95 TRP A CA 1
ATOM 724 C C . TRP A 1 95 ? -0.387 -5.405 8.598 1.00 90.19 95 TRP A C 1
ATOM 726 O O . TRP A 1 95 ? -1.306 -5.230 9.396 1.00 90.19 95 TRP A O 1
ATOM 736 N N . ILE A 1 96 ? 0.711 -6.105 8.907 1.00 91.50 96 ILE A N 1
ATOM 737 C CA . ILE A 1 96 ? 0.953 -6.643 10.252 1.00 91.50 96 ILE A CA 1
ATOM 738 C C . ILE A 1 96 ? 1.034 -5.504 11.270 1.00 91.50 96 ILE A C 1
ATOM 740 O O . ILE A 1 96 ? 0.334 -5.556 12.278 1.00 91.50 96 ILE A O 1
ATOM 744 N N . SER A 1 97 ? 1.861 -4.490 11.003 1.00 88.06 97 SER A N 1
ATOM 745 C CA . SER A 1 97 ? 2.051 -3.344 11.898 1.00 88.06 97 SER A CA 1
ATOM 746 C C . SER A 1 97 ? 0.738 -2.594 12.117 1.00 88.06 97 SER A C 1
ATOM 748 O O . SER A 1 97 ? 0.319 -2.395 13.254 1.00 88.06 97 SER A O 1
ATOM 750 N N . LEU A 1 98 ? 0.017 -2.299 11.033 1.00 86.69 98 LEU A N 1
ATOM 751 C CA . LEU A 1 98 ? -1.280 -1.633 11.070 1.00 86.69 98 LEU A CA 1
ATOM 752 C C . LEU A 1 98 ? -2.285 -2.396 11.939 1.00 86.69 98 LEU A C 1
ATOM 754 O O . LEU A 1 98 ? -2.873 -1.839 12.856 1.00 86.69 98 LEU A O 1
ATOM 758 N N . VAL A 1 99 ? -2.439 -3.702 11.709 1.00 87.62 99 VAL A N 1
ATOM 759 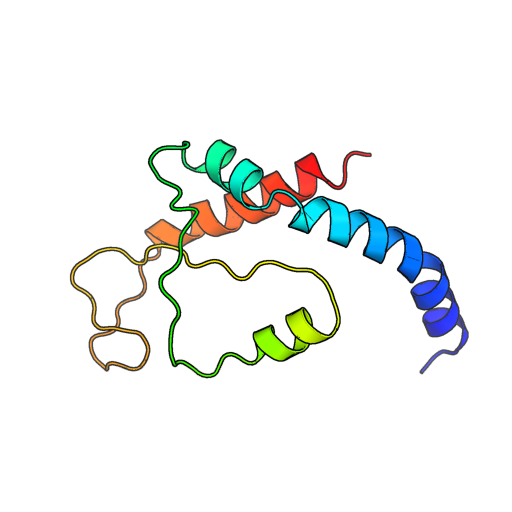C CA . VAL A 1 99 ? -3.326 -4.540 12.526 1.00 87.62 99 VAL A CA 1
ATOM 760 C C . VAL A 1 99 ? -2.885 -4.550 13.991 1.00 87.62 99 VAL A C 1
ATOM 762 O O . VAL A 1 99 ? -3.724 -4.437 14.874 1.00 87.62 99 VAL A O 1
ATOM 765 N N . GLN A 1 100 ? -1.589 -4.656 14.282 1.00 85.62 100 GLN A N 1
ATOM 766 C CA . GLN A 1 100 ? -1.088 -4.664 15.661 1.00 85.62 100 GLN A CA 1
ATOM 767 C C . GLN A 1 100 ? -1.297 -3.337 16.394 1.00 85.62 100 GLN A C 1
ATOM 769 O O . GLN A 1 100 ? -1.505 -3.337 17.608 1.00 85.62 100 GLN A O 1
ATOM 774 N N . GLN A 1 101 ? -1.205 -2.212 15.688 1.00 81.81 101 GLN A N 1
ATOM 775 C CA . GLN A 1 101 ? -1.399 -0.890 16.274 1.00 81.81 101 GLN A CA 1
ATOM 776 C C . GLN A 1 101 ? -2.868 -0.638 16.621 1.00 81.81 101 GLN A C 1
ATOM 778 O O . GLN A 1 101 ? -3.149 -0.098 17.694 1.00 81.81 101 GLN A O 1
ATOM 783 N N . GLU A 1 102 ? -3.761 -1.099 15.751 1.00 79.56 102 GLU A N 1
ATOM 784 C CA . GLU A 1 102 ? -5.162 -0.677 15.699 1.00 79.56 102 GLU A CA 1
ATOM 785 C C . GLU A 1 102 ? -6.124 -1.722 16.281 1.00 79.56 102 GLU A C 1
ATOM 787 O O . GLU A 1 102 ? -7.178 -1.393 16.815 1.00 79.56 102 GLU A O 1
ATOM 792 N N . LEU A 1 103 ? -5.750 -3.003 16.225 1.00 81.94 103 LEU A N 1
ATOM 793 C CA . LEU A 1 103 ? -6.516 -4.134 16.763 1.00 81.94 103 LEU A CA 1
ATOM 794 C C . LEU A 1 103 ? -5.873 -4.721 18.020 1.00 81.94 103 LEU A C 1
ATOM 796 O O . LEU A 1 103 ? -5.861 -5.940 18.209 1.00 81.94 103 LEU A O 1
ATOM 800 N N . LYS A 1 104 ? -5.309 -3.866 18.882 1.00 68.38 104 LYS A N 1
ATOM 801 C CA . LYS A 1 104 ? -4.773 -4.309 20.177 1.00 68.38 104 LYS A CA 1
ATOM 802 C C . LYS A 1 104 ? -5.877 -5.039 20.963 1.00 68.38 104 LYS A C 1
ATOM 804 O O . LYS A 1 104 ? -6.990 -4.518 21.023 1.00 68.38 104 LYS A O 1
ATOM 809 N N . PRO A 1 105 ? -5.593 -6.227 21.527 1.00 59.34 105 PRO A N 1
ATOM 810 C CA . PRO A 1 105 ? -6.556 -6.949 22.354 1.00 59.34 105 PRO A CA 1
ATOM 811 C C . PRO A 1 105 ? -6.914 -6.194 23.639 1.00 59.34 105 PRO A C 1
ATOM 813 O O . PRO A 1 105 ? -6.079 -5.389 24.118 1.00 59.34 105 PRO A O 1
#

Sequence (105 aa):
MDERLLSEMHAMQPELVAIRHDIHAHPELAMQEVLGKENVDGYIKPLTAGEDFAYFLEEKPGAYMGIGNGIGGGSAHAPTFIFNDECIPFGVGYWISLVQQELKP

Foldseek 3Di:
DDPVVVVVCVVCVVVVQVLQVVLAVCLVVLLCVLPNNVQDDPDDDDDPDDDPCVVVCVVHPHDDDDFDQDDDADDPPDPRHDGRPVRVVSVVSSVVSSCCVRVPD

pLDDT: mean 83.96, std 8.61, range [59.34, 96.38]

Secondary structure (DSSP, 8-state):
--HHHHHHHHHHHHHHHHHHHHHHH-HHHHHHHHH-GGG--S-PPPP----THHHHHHHS----------SSSPPTTSTT----GGGHHHHHHHHHHHHHHHS--